Protein AF-A0A699IN83-F1 (afdb_monomer_lite)

Foldseek 3Di:
DPPPQLPDDFDFDFLQVQQDDPVDGHDDDGDHPDQPDDPVLVVVQVVQPDDDPSNPVSPPSGHTNHRVRPDQPPHD

Structure (mmCIF, N/CA/C/O backbone):
data_AF-A0A699IN83-F1
#
_entry.id   AF-A0A699IN83-F1
#
loop_
_atom_site.group_PDB
_atom_site.id
_atom_site.type_symbol
_atom_site.label_atom_id
_atom_site.label_alt_id
_atom_site.label_comp_id
_atom_site.label_asym_id
_atom_site.label_entity_id
_atom_site.label_seq_id
_atom_site.pdbx_PDB_ins_code
_atom_site.Cartn_x
_atom_site.Cartn_y
_atom_site.Cartn_z
_atom_site.occupancy
_atom_site.B_iso_or_equiv
_atom_site.auth_seq_id
_atom_site.auth_comp_id
_atom_site.auth_asym_id
_atom_site.auth_atom_id
_atom_site.pdbx_PDB_model_num
ATOM 1 N N . MET A 1 1 ? -27.434 5.989 2.706 1.00 44.06 1 MET A N 1
ATOM 2 C CA . MET A 1 1 ? -26.044 6.075 2.223 1.00 44.06 1 MET A CA 1
ATOM 3 C C . MET A 1 1 ? -25.302 6.881 3.269 1.00 44.06 1 MET A C 1
ATOM 5 O O . MET A 1 1 ? -25.305 8.102 3.203 1.00 44.06 1 MET A O 1
ATOM 9 N N . GLU A 1 2 ? -24.838 6.225 4.332 1.00 53.53 2 GLU A N 1
ATOM 10 C CA . GLU A 1 2 ? -23.983 6.918 5.292 1.00 53.53 2 GLU A CA 1
ATOM 11 C C . GLU A 1 2 ? -22.641 7.135 4.609 1.00 53.53 2 GLU A C 1
ATOM 13 O O . GLU A 1 2 ? -21.980 6.180 4.203 1.00 53.53 2 GLU A O 1
ATOM 18 N N . ILE A 1 3 ? -22.271 8.397 4.425 1.00 56.78 3 ILE A N 1
ATOM 19 C CA . ILE A 1 3 ? -20.904 8.755 4.080 1.00 56.78 3 ILE A CA 1
ATOM 20 C C . ILE A 1 3 ? -20.114 8.452 5.352 1.00 56.78 3 ILE A C 1
ATOM 22 O O . ILE A 1 3 ? -20.048 9.282 6.256 1.00 56.78 3 ILE A O 1
ATOM 26 N N . SER A 1 4 ? -19.596 7.228 5.473 1.00 59.66 4 SER A N 1
ATOM 27 C CA . SER A 1 4 ? -18.581 6.917 6.475 1.00 59.66 4 SER A CA 1
ATOM 28 C C . SER A 1 4 ? -17.395 7.812 6.154 1.00 59.66 4 SER A C 1
ATOM 30 O O . SER A 1 4 ? -16.618 7.508 5.251 1.00 59.66 4 SER A O 1
ATOM 32 N N . LEU A 1 5 ? -17.296 8.951 6.838 1.00 65.62 5 LEU A N 1
ATOM 33 C CA . LEU A 1 5 ? -16.180 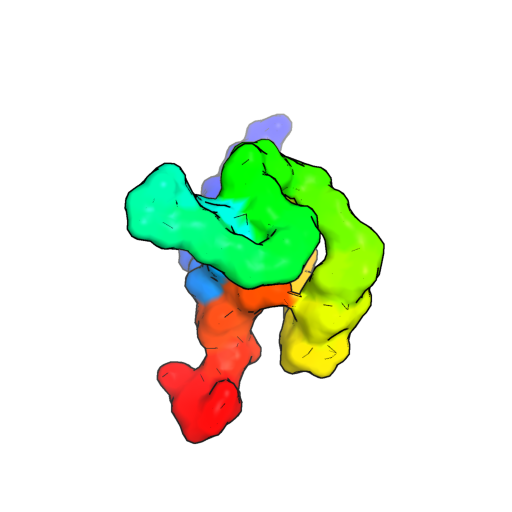9.864 6.684 1.00 65.62 5 LEU A CA 1
ATOM 34 C C . LEU A 1 5 ? -14.911 9.083 7.031 1.00 65.62 5 LEU A C 1
ATOM 36 O O . LEU A 1 5 ? -14.702 8.681 8.176 1.00 65.62 5 LEU A O 1
ATOM 40 N N . CYS A 1 6 ? -14.111 8.795 6.006 1.00 78.25 6 CYS A N 1
ATOM 41 C CA . CYS A 1 6 ? -12.832 8.129 6.148 1.00 78.25 6 CYS A CA 1
ATOM 42 C C . CYS A 1 6 ? -11.891 9.077 6.896 1.00 78.25 6 CYS A C 1
ATOM 44 O O . CYS A 1 6 ? -11.301 9.984 6.312 1.00 78.25 6 CYS A O 1
ATOM 46 N N . GLN A 1 7 ? -11.827 8.932 8.217 1.00 79.69 7 GLN A N 1
ATOM 47 C CA . GLN A 1 7 ? -11.086 9.839 9.081 1.00 79.69 7 GLN A CA 1
ATOM 48 C C . GLN A 1 7 ? -10.293 9.048 10.113 1.00 79.69 7 GLN A C 1
ATOM 50 O O . GLN A 1 7 ? -10.813 8.118 10.735 1.00 79.69 7 GLN A O 1
ATOM 55 N N . ASN A 1 8 ? -9.037 9.456 10.304 1.00 83.81 8 ASN A N 1
ATOM 56 C CA . ASN A 1 8 ? -8.118 8.898 11.295 1.00 83.81 8 ASN A CA 1
ATOM 57 C C . ASN A 1 8 ? -7.911 7.379 11.157 1.00 83.81 8 ASN A C 1
ATOM 59 O O . ASN A 1 8 ? -8.032 6.648 12.138 1.00 83.81 8 ASN A O 1
ATOM 63 N N . VAL A 1 9 ? -7.626 6.901 9.940 1.00 91.25 9 VAL A N 1
ATOM 64 C CA . VAL A 1 9 ? -7.036 5.565 9.769 1.00 91.25 9 VAL A CA 1
ATOM 65 C C . VAL A 1 9 ? -5.510 5.664 9.760 1.00 91.25 9 VAL A C 1
ATOM 67 O O . VAL A 1 9 ? -4.983 6.677 9.286 1.00 91.25 9 VAL A O 1
ATOM 70 N N . PRO A 1 10 ? -4.808 4.642 10.270 1.00 93.50 10 PRO A N 1
ATOM 71 C CA . PRO A 1 10 ? -3.359 4.551 10.182 1.00 93.50 10 PRO A CA 1
ATOM 72 C C . PRO A 1 10 ? -2.830 4.704 8.747 1.00 93.50 10 PRO A C 1
ATOM 74 O O . PRO A 1 10 ? -3.530 4.498 7.746 1.00 93.50 10 PRO A O 1
ATOM 77 N N . ALA A 1 11 ? -1.564 5.106 8.648 1.00 93.00 11 ALA A N 1
ATOM 78 C CA . ALA A 1 11 ? -0.893 5.294 7.371 1.00 93.00 11 ALA A CA 1
ATOM 79 C C . ALA A 1 11 ? -0.679 3.953 6.652 1.00 93.00 11 ALA A C 1
ATOM 81 O O . ALA A 1 11 ? -0.139 3.011 7.225 1.00 93.00 11 ALA A O 1
ATOM 82 N N . ALA A 1 12 ? -1.024 3.893 5.366 1.00 94.44 12 ALA A N 1
ATOM 83 C CA . ALA A 1 12 ? -0.841 2.699 4.548 1.00 94.44 12 ALA A CA 1
ATOM 84 C C . ALA A 1 12 ? -0.418 3.047 3.118 1.00 94.44 12 ALA A C 1
ATOM 86 O O . ALA A 1 12 ? -0.929 4.003 2.516 1.00 94.44 12 ALA A O 1
ATOM 87 N N . MET A 1 13 ? 0.474 2.239 2.549 1.00 94.56 13 MET A N 1
ATOM 88 C CA . MET A 1 13 ? 0.974 2.378 1.179 1.00 94.56 13 MET A CA 1
ATOM 89 C C . MET A 1 13 ? 0.305 1.358 0.258 1.00 94.56 13 MET A C 1
ATOM 91 O O . MET A 1 13 ? 0.063 0.215 0.651 1.00 94.56 13 MET A O 1
ATOM 95 N N . GLY A 1 14 ? -0.024 1.790 -0.961 1.00 93.56 14 GLY A N 1
ATOM 96 C CA . GLY A 1 14 ? -0.712 0.962 -1.953 1.00 93.56 14 GLY A CA 1
ATOM 97 C C . GLY A 1 14 ? 0.239 0.212 -2.884 1.00 93.56 14 GLY A C 1
ATOM 98 O O . GLY A 1 14 ? 1.420 0.540 -2.930 1.00 93.56 14 GLY A O 1
ATOM 99 N N . PHE A 1 15 ? -0.263 -0.743 -3.669 1.00 93.62 15 PHE A N 1
ATOM 100 C CA . PHE A 1 15 ? 0.545 -1.488 -4.655 1.00 93.62 15 PHE A CA 1
ATOM 101 C C . PHE A 1 15 ? 1.314 -0.562 -5.608 1.00 93.62 15 PHE A C 1
ATOM 103 O O . PHE A 1 15 ? 2.488 -0.786 -5.890 1.00 93.62 15 PHE A O 1
ATOM 110 N N . THR A 1 16 ? 0.688 0.531 -6.041 1.00 92.88 16 THR A N 1
ATOM 111 C CA . THR A 1 16 ? 1.291 1.503 -6.963 1.00 92.88 16 THR A CA 1
ATOM 112 C C . THR A 1 16 ? 2.500 2.237 -6.387 1.00 92.88 16 THR A C 1
ATOM 114 O O . THR A 1 16 ? 3.331 2.710 -7.154 1.00 92.88 16 THR A O 1
ATOM 117 N N . PHE A 1 17 ? 2.655 2.287 -5.060 1.00 93.31 17 PHE A N 1
ATOM 118 C CA . PHE A 1 17 ? 3.869 2.809 -4.429 1.00 93.31 17 PHE A CA 1
ATOM 119 C C . PHE A 1 17 ? 5.098 1.967 -4.806 1.00 93.31 17 PHE A C 1
ATOM 121 O O . PHE A 1 17 ? 6.159 2.517 -5.093 1.00 93.31 17 PHE A O 1
ATOM 128 N N . ALA A 1 18 ? 4.950 0.639 -4.868 1.00 91.25 18 ALA A N 1
ATOM 129 C CA . ALA A 1 18 ? 6.034 -0.278 -5.216 1.00 91.25 18 ALA A CA 1
ATOM 130 C C . ALA A 1 18 ? 6.341 -0.316 -6.723 1.00 91.25 18 ALA A C 1
ATOM 132 O O . ALA A 1 18 ? 7.409 -0.784 -7.105 1.00 91.25 18 ALA A O 1
ATOM 133 N N . ALA A 1 19 ? 5.453 0.214 -7.571 1.00 92.88 19 ALA A N 1
ATOM 134 C CA . ALA A 1 19 ? 5.662 0.303 -9.017 1.00 92.88 19 ALA A CA 1
ATOM 135 C C . ALA A 1 19 ? 6.701 1.363 -9.427 1.00 92.88 19 ALA A C 1
ATOM 137 O O . ALA A 1 19 ? 7.136 1.384 -10.581 1.00 92.88 19 ALA A O 1
ATOM 138 N N . GLY A 1 20 ? 7.109 2.238 -8.501 1.00 90.81 20 GLY A N 1
ATOM 139 C CA . GLY A 1 20 ? 8.008 3.352 -8.787 1.00 90.81 20 GLY A CA 1
ATOM 140 C C . GLY A 1 20 ? 7.390 4.368 -9.749 1.00 90.81 20 GLY A C 1
ATOM 141 O O . GLY A 1 20 ? 6.169 4.490 -9.863 1.00 90.81 20 GLY A O 1
ATOM 142 N N . THR A 1 21 ? 8.240 5.119 -10.440 1.00 93.31 21 THR A N 1
ATOM 143 C CA . THR A 1 21 ? 7.825 6.154 -11.397 1.00 93.31 21 THR A CA 1
ATOM 144 C C . THR A 1 21 ? 8.542 5.973 -12.732 1.00 93.31 21 THR A C 1
ATOM 146 O O . THR A 1 21 ? 9.352 5.066 -12.913 1.00 93.31 21 THR A O 1
ATOM 149 N N . THR A 1 22 ? 8.257 6.842 -13.701 1.00 91.38 22 THR A N 1
ATOM 150 C CA . THR A 1 22 ? 8.961 6.853 -14.993 1.00 91.38 22 THR A CA 1
ATOM 151 C C . THR A 1 22 ? 10.455 7.148 -14.866 1.00 91.38 22 THR A C 1
ATOM 153 O O . THR A 1 22 ? 11.232 6.677 -15.691 1.00 91.38 22 THR A O 1
ATOM 156 N N . ASP A 1 23 ? 10.861 7.891 -13.835 1.00 91.31 23 ASP A N 1
ATOM 157 C CA . ASP A 1 23 ? 12.261 8.271 -13.598 1.00 91.31 23 ASP A CA 1
ATOM 158 C C . ASP A 1 23 ? 13.064 7.159 -12.901 1.00 91.31 23 ASP A C 1
ATOM 160 O O . ASP A 1 23 ? 14.292 7.209 -12.828 1.00 91.31 23 ASP A O 1
ATOM 164 N N . GLY A 1 24 ? 12.369 6.142 -12.392 1.00 88.44 24 GLY A N 1
ATOM 165 C CA . GLY A 1 24 ? 12.937 5.005 -11.687 1.00 88.44 24 GLY A CA 1
ATOM 166 C C . GLY A 1 24 ? 11.859 3.945 -11.485 1.00 88.44 24 GLY A C 1
ATOM 167 O O . GLY A 1 24 ? 11.091 4.058 -10.521 1.00 88.44 24 GLY A O 1
ATOM 168 N N . PRO A 1 25 ? 11.758 2.944 -12.381 1.00 87.75 25 PRO A N 1
ATOM 169 C CA . PRO A 1 25 ? 10.748 1.910 -12.252 1.00 87.75 25 PRO A CA 1
ATOM 170 C C . PRO A 1 25 ? 10.983 1.106 -10.975 1.00 87.75 25 PRO A C 1
ATOM 172 O O . PRO A 1 25 ? 12.121 0.849 -10.573 1.00 87.75 25 PRO A O 1
ATOM 175 N N . GLY A 1 26 ? 9.884 0.712 -10.345 1.00 83.38 26 GLY A N 1
ATOM 176 C CA . GLY A 1 26 ? 9.899 -0.187 -9.207 1.00 83.38 26 GLY A CA 1
ATOM 177 C C . GLY A 1 26 ? 10.484 -1.551 -9.561 1.00 83.38 26 GLY A C 1
ATOM 178 O O . GLY A 1 26 ? 10.627 -1.923 -10.727 1.00 83.38 26 GLY A O 1
ATOM 179 N N . ALA A 1 27 ? 10.826 -2.312 -8.528 1.00 78.25 27 ALA A N 1
ATOM 180 C CA . ALA A 1 27 ? 11.197 -3.710 -8.687 1.00 78.25 27 ALA A CA 1
ATOM 181 C C . ALA A 1 27 ? 9.938 -4.601 -8.719 1.00 78.25 27 ALA A C 1
ATOM 183 O O . ALA A 1 27 ? 8.881 -4.204 -8.232 1.00 78.25 27 ALA A O 1
ATOM 184 N N . PHE A 1 28 ? 10.086 -5.838 -9.205 1.00 80.19 28 PHE A N 1
ATOM 185 C CA . PHE A 1 28 ? 9.035 -6.871 -9.249 1.00 80.19 28 PHE A CA 1
ATOM 186 C C . PHE A 1 28 ? 7.899 -6.599 -10.258 1.00 80.19 28 PHE A C 1
ATOM 188 O O . PHE A 1 28 ? 8.101 -5.953 -11.281 1.00 80.19 28 PHE A O 1
ATOM 195 N N . ASP A 1 29 ? 6.734 -7.199 -10.018 1.00 81.75 29 ASP A N 1
ATOM 196 C CA . ASP A 1 29 ? 5.547 -7.279 -10.874 1.00 81.75 29 ASP A CA 1
ATOM 197 C C . ASP A 1 29 ? 4.512 -6.165 -10.608 1.00 81.75 29 ASP A C 1
ATOM 199 O O . ASP A 1 29 ? 3.348 -6.295 -10.985 1.00 81.75 29 ASP A O 1
ATOM 203 N N . PHE A 1 30 ? 4.915 -5.060 -9.974 1.00 86.75 30 PHE A N 1
ATOM 204 C CA . PHE A 1 30 ? 4.032 -3.923 -9.700 1.00 86.75 30 PHE A CA 1
ATOM 205 C C . PHE A 1 30 ? 3.911 -2.980 -10.901 1.00 86.75 30 PHE A C 1
ATOM 207 O O . PHE A 1 30 ? 4.891 -2.675 -11.579 1.00 86.75 30 PHE A O 1
ATOM 214 N N . THR A 1 31 ? 2.708 -2.447 -11.127 1.00 89.19 31 THR A N 1
ATOM 215 C CA . THR A 1 31 ? 2.437 -1.452 -12.176 1.00 89.19 31 THR A CA 1
ATOM 216 C C . THR A 1 31 ? 1.732 -0.224 -11.600 1.00 89.19 31 THR A C 1
ATOM 218 O O . THR A 1 31 ? 0.991 -0.306 -10.619 1.00 89.19 31 THR A O 1
ATOM 221 N N . GLN A 1 32 ? 2.004 0.952 -12.173 1.00 90.06 32 GLN A N 1
ATOM 222 C CA . GLN A 1 32 ? 1.324 2.182 -11.765 1.00 90.06 32 GLN A CA 1
ATOM 223 C C . GLN A 1 32 ? -0.151 2.118 -12.183 1.00 90.06 32 GLN A C 1
ATOM 225 O O . GLN A 1 32 ? -0.464 1.701 -13.295 1.00 90.06 32 GLN A O 1
ATOM 230 N N . GLY A 1 33 ? -1.047 2.561 -11.299 1.00 89.25 33 GLY A N 1
ATOM 231 C CA . GLY A 1 33 ? -2.496 2.522 -11.524 1.00 89.25 33 GLY A CA 1
ATOM 232 C C . GLY A 1 33 ? -3.185 1.195 -11.183 1.00 89.25 33 GLY A C 1
ATOM 233 O O . GLY A 1 33 ? -4.380 1.089 -11.424 1.00 89.25 33 GLY A O 1
ATOM 234 N N . ASP A 1 34 ? -2.476 0.213 -10.619 1.00 90.88 34 ASP A N 1
ATOM 235 C CA . ASP A 1 34 ? -3.089 -1.024 -10.121 1.00 90.88 34 ASP A CA 1
ATOM 236 C C . ASP A 1 34 ? -3.994 -0.754 -8.904 1.00 90.88 34 ASP A C 1
ATOM 238 O O . ASP A 1 34 ? -3.518 -0.398 -7.819 1.00 90.88 34 ASP A O 1
ATOM 242 N N . ASP A 1 35 ? -5.301 -0.922 -9.104 1.00 91.69 35 ASP A N 1
ATOM 243 C CA . ASP A 1 35 ? -6.347 -0.790 -8.088 1.00 91.69 35 ASP A CA 1
ATOM 244 C C . ASP A 1 35 ? -6.896 -2.147 -7.599 1.00 91.69 35 ASP A C 1
ATOM 246 O O . ASP A 1 35 ? -7.703 -2.192 -6.673 1.00 91.69 35 ASP A O 1
ATOM 250 N N . GLN A 1 36 ? -6.435 -3.265 -8.169 1.00 91.06 36 GLN A N 1
ATOM 251 C CA . GLN A 1 36 ? -6.888 -4.615 -7.809 1.00 91.06 36 GLN A CA 1
ATOM 252 C C . GLN A 1 36 ? -5.882 -5.326 -6.896 1.00 91.06 36 GLN A C 1
ATOM 254 O O . GLN A 1 36 ? -6.254 -6.088 -5.996 1.00 91.06 36 GLN A O 1
ATOM 259 N N . GLY A 1 37 ? -4.592 -5.089 -7.131 1.00 88.81 37 GLY A N 1
ATOM 260 C CA . GLY A 1 37 ? -3.504 -5.870 -6.568 1.00 88.81 37 GLY A CA 1
ATOM 261 C C . GLY A 1 37 ? -3.491 -7.316 -7.074 1.00 88.81 37 GLY A C 1
ATOM 262 O O . GLY A 1 37 ? -4.194 -7.702 -8.008 1.00 88.81 37 GLY A O 1
ATOM 263 N N . ASN A 1 38 ? -2.686 -8.167 -6.431 1.00 90.25 38 ASN A N 1
ATOM 264 C CA . ASN A 1 38 ? -2.604 -9.586 -6.773 1.00 90.25 38 ASN A CA 1
ATOM 265 C C . ASN A 1 38 ? -2.553 -10.496 -5.539 1.00 90.25 38 ASN A C 1
ATOM 267 O O . ASN A 1 38 ? -2.229 -10.073 -4.427 1.00 90.25 38 ASN A O 1
ATOM 271 N N . ALA A 1 39 ? -2.925 -11.765 -5.728 1.00 90.50 39 ALA A N 1
ATOM 272 C CA . ALA A 1 39 ? -3.056 -12.730 -4.637 1.00 90.50 39 ALA A CA 1
ATOM 273 C C . ALA A 1 39 ? -1.727 -12.999 -3.912 1.00 90.50 39 ALA A C 1
ATOM 275 O O . ALA A 1 39 ? -1.728 -13.213 -2.701 1.00 90.50 39 ALA A O 1
ATOM 276 N N . PHE A 1 40 ? -0.603 -12.958 -4.635 1.00 91.75 40 PHE A N 1
ATOM 277 C CA . PHE A 1 40 ? 0.719 -13.209 -4.070 1.00 91.75 40 PHE A CA 1
ATOM 278 C C . PHE A 1 40 ? 1.099 -12.127 -3.054 1.00 91.75 40 PHE A C 1
ATOM 280 O O . PHE A 1 40 ? 1.342 -12.434 -1.888 1.00 91.75 40 PHE A O 1
ATOM 287 N N . TRP A 1 41 ? 1.052 -10.854 -3.443 1.00 91.12 41 TRP A N 1
ATOM 288 C CA . TRP A 1 41 ? 1.372 -9.751 -2.534 1.00 91.12 41 TRP A CA 1
ATOM 289 C C . TRP A 1 41 ? 0.311 -9.544 -1.451 1.00 91.12 41 TRP A C 1
ATOM 291 O O . TRP A 1 41 ? 0.645 -9.135 -0.340 1.00 91.12 41 TRP A O 1
ATOM 301 N 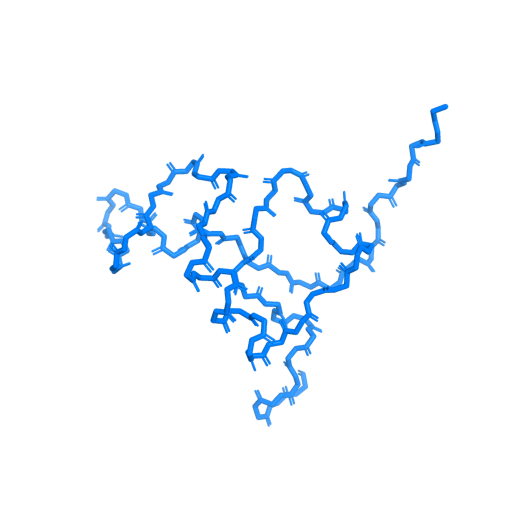N . A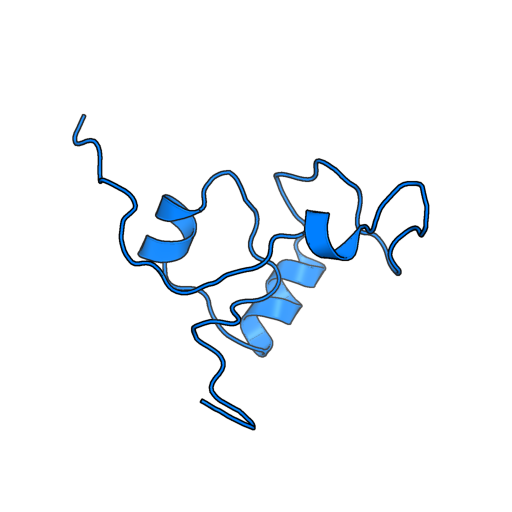SN A 1 42 ? -0.946 -9.915 -1.710 1.00 88.88 42 ASN A N 1
ATOM 302 C CA . ASN A 1 42 ? -1.980 -9.980 -0.675 1.00 88.88 42 ASN A CA 1
ATOM 303 C C . ASN A 1 42 ? -1.694 -11.047 0.397 1.00 88.88 42 ASN A C 1
ATOM 305 O O . ASN A 1 42 ? -2.030 -10.851 1.566 1.00 88.88 42 ASN A O 1
ATOM 309 N N . LEU A 1 43 ? -1.063 -12.162 0.030 1.00 90.69 43 LEU A N 1
ATOM 310 C CA . LEU A 1 43 ? -0.604 -13.156 0.996 1.00 90.69 43 LEU A CA 1
ATOM 311 C C . LEU A 1 43 ? 0.607 -12.633 1.773 1.00 90.69 43 LEU A C 1
ATOM 313 O O . LEU A 1 43 ? 0.602 -12.669 3.001 1.00 90.69 43 LEU A O 1
ATOM 317 N N . VAL A 1 44 ? 1.614 -12.105 1.068 1.00 90.75 44 VAL A N 1
ATOM 318 C CA . VAL A 1 44 ? 2.836 -11.568 1.689 1.00 90.75 44 VAL A CA 1
ATOM 319 C C . VAL A 1 44 ? 2.502 -10.460 2.688 1.00 90.75 44 VAL A C 1
ATOM 321 O O . VAL A 1 44 ? 2.969 -10.522 3.825 1.00 90.75 44 VAL A O 1
ATOM 324 N N . ARG A 1 45 ? 1.633 -9.500 2.332 1.00 88.94 45 ARG A N 1
ATOM 325 C CA . ARG A 1 45 ? 1.199 -8.457 3.279 1.00 88.94 45 ARG A CA 1
ATOM 326 C C . ARG A 1 45 ? 0.525 -9.062 4.506 1.00 88.94 45 ARG A C 1
ATOM 328 O O . ARG A 1 45 ? 0.815 -8.639 5.614 1.00 88.94 45 ARG A O 1
ATOM 335 N N . GLY A 1 46 ? -0.330 -10.073 4.325 1.00 84.75 46 GLY A N 1
ATOM 336 C CA . GLY A 1 46 ? -1.073 -10.702 5.416 1.00 84.75 46 GLY A CA 1
ATOM 337 C C . GLY A 1 46 ? -0.179 -11.448 6.407 1.00 84.75 46 GLY A C 1
ATOM 338 O O . GLY A 1 46 ? -0.535 -11.541 7.579 1.00 84.75 46 GLY A O 1
ATOM 339 N N . LEU A 1 47 ? 0.978 -11.938 5.949 1.00 88.94 47 LEU A N 1
ATOM 340 C CA . LEU A 1 47 ? 2.009 -12.534 6.803 1.00 88.94 47 LEU A CA 1
ATOM 341 C C . LEU A 1 47 ? 2.805 -11.481 7.583 1.00 88.94 47 LEU A C 1
ATOM 343 O O . LEU A 1 47 ? 3.216 -11.758 8.704 1.00 88.94 47 LEU A O 1
ATOM 347 N N . LEU A 1 48 ? 3.016 -10.293 7.006 1.00 88.12 48 LEU A N 1
ATOM 348 C CA . LEU A 1 48 ? 3.707 -9.183 7.670 1.00 88.12 48 LEU A CA 1
ATOM 349 C C . LEU A 1 48 ? 2.796 -8.475 8.683 1.00 88.12 48 LEU A C 1
ATOM 351 O O . LEU A 1 48 ? 3.126 -8.376 9.860 1.00 88.12 48 LEU A O 1
ATOM 355 N N . LYS A 1 49 ? 1.638 -7.987 8.231 1.00 90.62 49 LYS A N 1
ATOM 356 C CA . LYS A 1 49 ? 0.608 -7.353 9.059 1.00 90.62 49 LYS A CA 1
ATOM 357 C C . LYS A 1 49 ? -0.748 -7.458 8.363 1.00 90.62 49 LYS A C 1
ATOM 359 O O . LYS A 1 49 ? -0.939 -6.993 7.240 1.00 90.62 49 LYS A O 1
ATOM 364 N N . LYS A 1 50 ? -1.730 -8.031 9.060 1.00 91.00 50 LYS A N 1
ATOM 365 C CA . LYS A 1 50 ? -3.115 -8.065 8.583 1.00 91.00 50 LYS A CA 1
ATOM 366 C C . LYS A 1 50 ? -3.755 -6.680 8.712 1.00 91.00 50 LYS A C 1
ATOM 368 O O . LYS A 1 50 ? -3.836 -6.149 9.814 1.00 91.00 50 LYS A O 1
ATOM 373 N N . THR A 1 51 ? -4.265 -6.160 7.599 1.00 89.12 51 THR A N 1
ATOM 374 C CA . THR A 1 51 ? -4.980 -4.879 7.558 1.00 89.12 51 THR A CA 1
ATOM 375 C C . THR A 1 51 ? -6.410 -5.000 8.076 1.00 89.12 51 THR A C 1
ATOM 377 O O . THR A 1 51 ? -7.128 -5.942 7.725 1.00 89.12 51 THR A O 1
ATOM 380 N N . ASP A 1 52 ? -6.827 -4.019 8.873 1.00 90.44 52 ASP A N 1
ATOM 381 C CA . ASP A 1 52 ? -8.183 -3.899 9.406 1.00 90.44 52 ASP A CA 1
ATOM 382 C C . ASP A 1 52 ? -9.231 -3.568 8.320 1.00 90.44 52 ASP A C 1
ATOM 384 O O . ASP A 1 52 ? -8.969 -2.830 7.365 1.00 90.44 52 ASP A O 1
ATOM 388 N N . GLU A 1 53 ? -10.456 -4.083 8.467 1.00 90.88 53 GLU A N 1
ATOM 389 C CA . GLU A 1 53 ? -11.533 -3.872 7.488 1.00 90.88 53 GLU A CA 1
ATOM 390 C C . GLU A 1 53 ? -11.955 -2.406 7.353 1.00 90.88 53 GLU A C 1
ATOM 392 O O . GLU A 1 53 ? -12.327 -1.971 6.258 1.00 90.88 53 GLU A O 1
ATOM 397 N N . LYS A 1 54 ? -11.909 -1.627 8.441 1.00 90.38 54 LYS A N 1
ATOM 398 C CA . LYS A 1 54 ? -12.202 -0.191 8.401 1.00 90.38 54 LYS A CA 1
ATOM 399 C C . LYS A 1 54 ? -11.166 0.515 7.544 1.00 90.38 54 LYS A C 1
ATOM 401 O O . LYS A 1 54 ? -11.538 1.343 6.720 1.00 90.38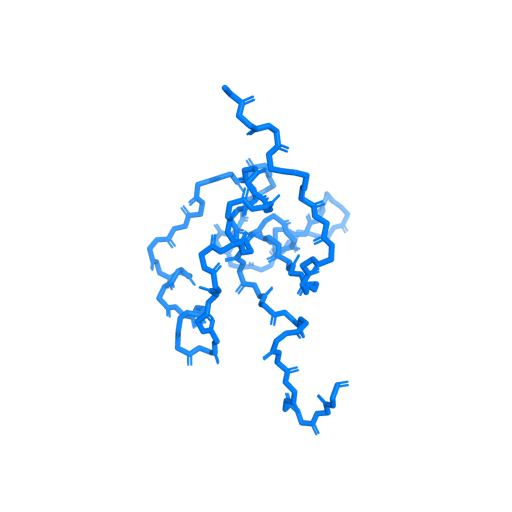 54 LYS A O 1
ATOM 406 N N . GLN A 1 55 ? -9.889 0.171 7.702 1.00 92.62 55 GLN A N 1
ATOM 407 C CA . GLN A 1 55 ? -8.812 0.769 6.920 1.00 92.62 55 GLN A CA 1
ATOM 408 C C . GLN A 1 55 ? -8.926 0.424 5.434 1.00 92.62 55 GLN A C 1
ATOM 410 O O . GLN A 1 55 ? -8.792 1.324 4.608 1.00 92.62 55 GLN A O 1
ATOM 415 N N . ILE A 1 56 ? -9.249 -0.830 5.096 1.00 92.06 56 ILE A N 1
ATOM 416 C CA . ILE A 1 56 ? -9.495 -1.249 3.705 1.00 92.06 56 ILE A CA 1
ATOM 417 C C . ILE A 1 56 ? -10.621 -0.414 3.088 1.00 92.06 56 ILE A C 1
ATOM 419 O O . ILE A 1 56 ? -10.429 0.182 2.036 1.00 92.06 56 ILE A O 1
ATOM 423 N N . LYS A 1 57 ? -11.769 -0.299 3.768 1.00 92.19 57 LYS A N 1
ATOM 424 C CA . LYS A 1 57 ? -12.920 0.476 3.268 1.00 92.19 57 LYS A CA 1
ATOM 425 C C . LYS A 1 57 ? -12.624 1.972 3.137 1.00 92.19 57 LYS A C 1
ATOM 427 O O . LYS A 1 57 ? -13.164 2.628 2.260 1.00 92.19 57 LYS A O 1
ATOM 432 N N . CYS A 1 58 ? -11.802 2.512 4.031 1.00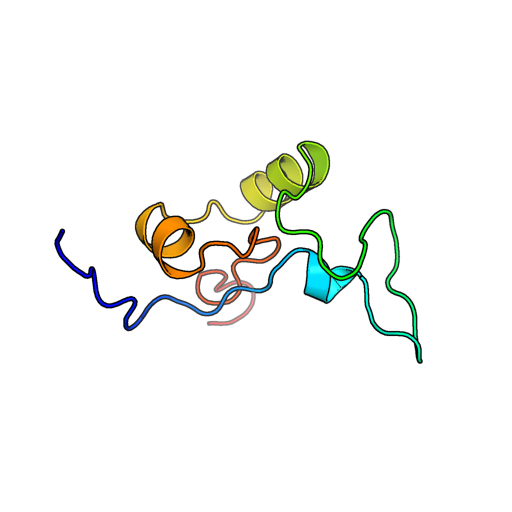 92.81 58 CYS A N 1
ATOM 433 C CA . CYS A 1 58 ? -11.433 3.927 4.063 1.00 92.81 58 CYS A CA 1
ATOM 434 C C . CYS A 1 58 ? -10.468 4.281 2.920 1.00 92.81 58 CYS A C 1
ATOM 436 O O . CYS A 1 58 ? -10.581 5.333 2.302 1.00 92.81 58 CYS A O 1
ATOM 438 N N . GLN A 1 59 ? -9.510 3.395 2.649 1.00 92.06 59 GLN A N 1
ATOM 439 C CA . GLN A 1 59 ? -8.456 3.615 1.662 1.00 92.06 59 GLN A CA 1
ATOM 440 C C . GLN A 1 59 ? -8.869 3.169 0.251 1.00 92.06 59 GLN A C 1
ATOM 442 O O . GLN A 1 59 ? -8.093 3.372 -0.676 1.00 92.06 59 GLN A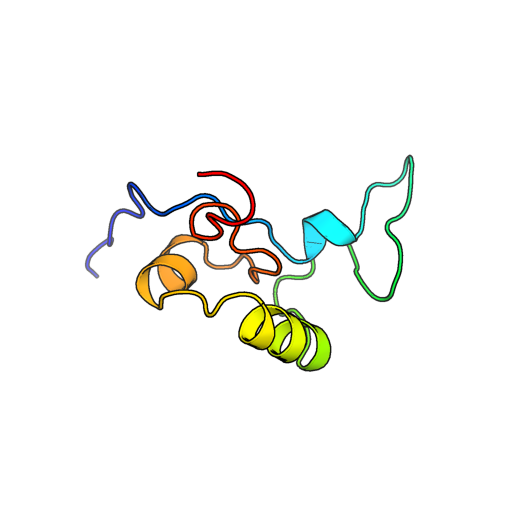 O 1
ATOM 447 N N . ASP A 1 60 ? -10.055 2.581 0.076 1.00 92.19 60 ASP A N 1
ATOM 448 C CA . ASP A 1 60 ? -10.598 2.189 -1.226 1.00 92.19 60 ASP A CA 1
ATOM 449 C C . ASP A 1 60 ? -10.570 3.369 -2.227 1.00 92.19 60 ASP A C 1
ATOM 451 O O . ASP A 1 60 ? -10.895 4.500 -1.848 1.00 92.19 60 ASP A O 1
ATOM 455 N N . PRO A 1 61 ? -10.139 3.161 -3.486 1.00 93.56 61 PRO A N 1
ATOM 456 C CA . PRO A 1 61 ? -9.821 1.887 -4.141 1.00 93.56 61 PRO A CA 1
ATOM 457 C C . PRO A 1 61 ? -8.346 1.467 -4.026 1.00 93.56 61 PRO A C 1
ATOM 459 O O . PRO A 1 61 ? -7.858 0.708 -4.852 1.00 93.56 61 PRO A O 1
ATOM 462 N N . LYS A 1 62 ? -7.574 1.975 -3.057 1.00 93.81 62 LYS A N 1
ATOM 463 C CA . LYS A 1 62 ? -6.147 1.645 -2.926 1.00 93.81 62 LYS A CA 1
ATOM 464 C C . LYS A 1 62 ? -5.959 0.216 -2.393 1.00 93.81 62 LYS A C 1
ATOM 466 O O . LYS A 1 62 ? -6.192 -0.009 -1.199 1.00 93.81 62 LYS A O 1
ATOM 471 N N . PRO A 1 63 ? -5.417 -0.728 -3.184 1.00 94.00 63 PRO A N 1
ATOM 472 C CA . PRO A 1 63 ? -4.997 -2.015 -2.652 1.00 94.00 63 PRO A CA 1
ATOM 473 C C . PRO A 1 63 ? -3.779 -1.780 -1.757 1.00 94.00 63 PRO A C 1
ATOM 475 O O . PRO A 1 63 ? -2.726 -1.354 -2.225 1.00 94.00 63 PRO A O 1
ATOM 478 N N . ILE A 1 64 ? -3.922 -1.991 -0.449 1.00 94.50 64 ILE A N 1
ATOM 479 C CA . ILE A 1 64 ? -2.845 -1.775 0.528 1.00 94.50 64 ILE A CA 1
ATOM 480 C C . ILE A 1 64 ? -1.814 -2.900 0.400 1.00 94.50 64 ILE A C 1
ATOM 482 O O . ILE A 1 64 ? -2.181 -4.070 0.475 1.00 94.50 64 ILE A O 1
ATOM 486 N N . VAL A 1 65 ? -0.532 -2.553 0.255 1.00 93.12 65 VAL A N 1
ATOM 487 C CA . VAL A 1 65 ? 0.596 -3.506 0.242 1.00 93.12 65 VAL A CA 1
ATOM 488 C C . VAL A 1 65 ? 1.408 -3.461 1.538 1.00 93.12 65 VAL A C 1
ATOM 490 O O . VAL A 1 65 ? 1.876 -4.498 1.999 1.00 93.12 65 VAL A O 1
ATOM 493 N N . ILE A 1 66 ? 1.536 -2.284 2.163 1.00 93.69 66 ILE A N 1
ATOM 494 C CA . ILE A 1 66 ? 2.262 -2.090 3.427 1.00 93.69 66 ILE A CA 1
ATOM 495 C C . ILE A 1 66 ? 1.390 -1.278 4.383 1.00 93.69 66 ILE A C 1
ATOM 497 O O . ILE A 1 66 ? 0.942 -0.178 4.053 1.00 93.69 66 ILE A O 1
ATOM 501 N N . ASP A 1 67 ? 1.185 -1.823 5.578 1.00 94.12 67 ASP A N 1
ATOM 502 C CA . ASP A 1 67 ? 0.352 -1.251 6.635 1.00 94.12 67 ASP A CA 1
ATOM 503 C C . ASP A 1 67 ? 1.199 -0.522 7.690 1.00 94.12 67 ASP A C 1
ATOM 505 O O . ASP A 1 67 ? 1.297 -0.923 8.845 1.00 94.12 67 ASP A O 1
ATOM 509 N N . SER A 1 68 ? 1.912 0.512 7.246 1.00 92.69 68 SER A N 1
ATOM 510 C CA . SER A 1 68 ? 2.988 1.149 8.016 1.00 92.69 68 SER A CA 1
ATOM 511 C C . SER A 1 68 ? 2.557 1.760 9.350 1.00 92.69 68 SER A C 1
ATOM 513 O O . SER A 1 68 ? 3.337 1.747 10.288 1.00 92.69 68 SER A O 1
ATOM 515 N N . GLY A 1 69 ? 1.339 2.295 9.456 1.00 92.06 69 GLY A N 1
ATOM 516 C CA . GLY A 1 69 ? 0.844 2.908 10.693 1.00 92.06 69 GLY A CA 1
ATOM 517 C C . GLY A 1 69 ? 0.460 1.893 11.769 1.00 92.06 69 GLY A C 1
ATOM 518 O O . GLY A 1 69 ? 0.140 2.281 12.884 1.00 92.06 69 GLY A O 1
ATOM 519 N N . GLU A 1 70 ? 0.478 0.612 11.412 1.00 91.81 70 GLU A N 1
ATOM 520 C CA . GLU A 1 70 ? 0.138 -0.532 12.252 1.00 91.81 70 GLU A CA 1
ATOM 521 C C . GLU A 1 70 ? 1.349 -1.459 12.474 1.00 91.81 70 GLU A C 1
ATOM 523 O O . GLU A 1 70 ? 1.224 -2.526 13.086 1.00 91.81 70 GLU A O 1
ATOM 528 N N . MET A 1 71 ? 2.518 -1.095 11.946 1.00 91.25 71 MET A N 1
ATOM 529 C CA . MET A 1 71 ? 3.777 -1.819 12.104 1.00 91.25 71 MET A CA 1
ATOM 530 C C . MET A 1 71 ? 4.660 -1.057 13.097 1.00 91.25 71 MET A C 1
ATOM 532 O O . MET A 1 71 ? 5.270 -0.067 12.720 1.00 91.25 71 MET A O 1
ATOM 536 N N . HIS A 1 72 ? 4.742 -1.545 14.338 1.00 90.50 72 HIS A N 1
ATOM 537 C CA . HIS A 1 72 ? 5.509 -0.910 15.429 1.00 90.50 72 HIS A CA 1
ATOM 538 C C . HIS A 1 72 ? 6.854 -1.599 15.718 1.00 90.50 72 HIS A C 1
ATOM 540 O O . HIS A 1 72 ? 7.481 -1.395 16.755 1.00 90.50 72 HIS A O 1
ATOM 546 N N . GLU A 1 73 ? 7.296 -2.476 14.816 1.00 89.00 73 GLU A N 1
ATOM 547 C CA . GLU A 1 73 ? 8.603 -3.116 14.911 1.00 89.00 73 GLU A CA 1
ATOM 548 C C . GLU A 1 73 ? 9.488 -2.679 13.739 1.00 89.00 73 GLU A C 1
ATOM 550 O O . GLU A 1 73 ? 9.045 -2.713 12.588 1.00 89.00 73 GLU A O 1
ATOM 555 N N . PRO A 1 74 ? 10.757 -2.306 13.990 1.00 88.25 74 PRO A N 1
ATOM 556 C CA . PRO A 1 74 ? 11.435 -2.249 15.293 1.00 88.25 74 PRO A CA 1
ATOM 557 C C . PRO A 1 74 ? 11.176 -0.954 16.094 1.00 88.25 74 PRO A C 1
ATOM 559 O O . PRO A 1 74 ? 11.770 -0.780 17.158 1.00 88.25 74 PRO A O 1
ATOM 562 N N . TYR A 1 75 ? 10.355 -0.039 15.575 1.00 82.19 75 TYR A N 1
ATOM 563 C CA . TYR A 1 75 ? 10.055 1.263 16.177 1.00 82.19 75 TYR A CA 1
ATOM 564 C C . TYR A 1 75 ? 8.559 1.569 16.083 1.00 82.19 75 TYR A C 1
ATOM 566 O O . TYR A 1 75 ? 7.913 1.066 15.168 1.00 82.19 75 TYR A O 1
ATOM 574 N N . ASP A 1 76 ? 8.070 2.432 16.980 1.00 66.81 76 ASP A N 1
ATOM 575 C CA . ASP A 1 76 ? 6.662 2.850 17.072 1.00 66.81 76 ASP A CA 1
ATOM 576 C C . ASP A 1 76 ? 6.190 3.772 15.939 1.00 66.81 76 ASP A C 1
ATOM 578 O O . ASP A 1 76 ? 6.878 4.786 15.651 1.00 66.81 76 ASP A O 1
#

Secondary structure (DSSP, 8-state):
-------SPPP-EEHHHHTEETTEEPSTT--TT-SS--HHHHHHHHHH-PPPHHHHHHHTT--EEE-GGG--SS--

pLDDT: mean 87.53, std 9.72, range [44.06, 94.56]

InterPro domains:
  IPR006823 Neutral/alkaline nonlysosomal ceramidase [PTHR12670] (6-76)
  IPR031329 Neutral/alkaline non-lysosomal ceramidase, N-terminal [PF04734] (7-76)

Sequence (76 aa):
MEISLCQNVPAAMGFTFAAGTTDGPGAFDFTQGDDQGNAFWNLVRGLLKKTDEKQIKCQDPKPIVIDSGEMHEPYD

Organism: Tanacetum cinerariifolium (NCBI:txid118510)

Radius of gyration: 13.31 Å; chains: 1; bounding box: 39×23×32 Å